Protein AF-A0A961DFM3-F1 (afdb_monomer_lite)

Foldseek 3Di:
DDQFDWDDDPRAIEGADALVRLLVVQLVLCVDPVRAAEAQDDPVVVVCCVPVNDPCCRVGHRHYYHADDVVQVVCVVVVVDGGYHHHPVSSVVSND

Secondary structure (DSSP, 8-state):
-PPPEEEEETTEEEEE--HHHHHHHHHHHHTSTT--EE--B-HHHHHHHHHT--TTHHHHEEE--B-SHHHHHHHHHTTS-------HHHHHHHH-

Structure (mmCIF, N/CA/C/O backbone):
data_AF-A0A961DFM3-F1
#
_entry.id   AF-A0A961DFM3-F1
#
loop_
_atom_site.group_PDB
_atom_site.id
_atom_site.type_symbol
_atom_site.label_atom_id
_atom_site.label_alt_id
_atom_site.label_comp_id
_atom_site.label_asym_id
_atom_site.label_entity_id
_atom_site.label_seq_id
_atom_site.pdbx_PDB_ins_code
_atom_site.Cartn_x
_atom_site.Cartn_y
_atom_site.Cartn_z
_atom_site.occupancy
_atom_site.B_iso_or_equiv
_atom_site.auth_seq_id
_atom_site.auth_comp_id
_atom_site.auth_asym_id
_atom_site.auth_atom_id
_atom_site.pdbx_PDB_model_num
ATOM 1 N N . MET A 1 1 ? -15.874 -6.613 1.835 1.00 61.28 1 MET A N 1
ATOM 2 C CA . MET A 1 1 ? -14.615 -5.854 1.704 1.00 61.28 1 MET A CA 1
ATOM 3 C C . MET A 1 1 ? -13.847 -6.461 0.549 1.00 61.28 1 MET A C 1
ATOM 5 O O . MET A 1 1 ? -13.653 -7.671 0.567 1.00 61.28 1 MET A O 1
ATOM 9 N N . GLN A 1 2 ? -13.505 -5.685 -0.479 1.00 69.94 2 GLN A N 1
ATOM 10 C CA . GLN A 1 2 ? -12.648 -6.201 -1.543 1.00 69.94 2 GLN A CA 1
ATOM 11 C C . GLN A 1 2 ? -11.212 -6.184 -1.025 1.00 69.94 2 GLN A C 1
ATOM 13 O O . GLN A 1 2 ? -10.724 -5.141 -0.600 1.00 69.94 2 GLN A O 1
ATOM 18 N N . ILE A 1 3 ? -10.575 -7.351 -0.992 1.00 74.31 3 ILE A N 1
ATOM 19 C CA . ILE A 1 3 ? -9.165 -7.459 -0.624 1.00 74.31 3 ILE A CA 1
ATOM 20 C C . ILE A 1 3 ? -8.362 -6.854 -1.786 1.00 74.31 3 ILE A C 1
ATOM 22 O O . ILE A 1 3 ? -8.590 -7.266 -2.929 1.00 74.31 3 ILE A O 1
ATOM 26 N N . PRO A 1 4 ? -7.476 -5.873 -1.533 1.00 82.00 4 PRO A N 1
ATOM 27 C CA . PRO A 1 4 ? -6.603 -5.325 -2.559 1.00 82.00 4 PRO A CA 1
ATOM 28 C C . PRO A 1 4 ? -5.802 -6.433 -3.246 1.00 82.00 4 PRO A C 1
ATOM 30 O O . PRO A 1 4 ? -5.345 -7.376 -2.599 1.00 82.00 4 PRO A O 1
ATOM 33 N N . GLU A 1 5 ? -5.616 -6.325 -4.560 1.00 93.38 5 GLU A N 1
ATOM 34 C CA . GLU A 1 5 ? -4.705 -7.220 -5.275 1.00 93.38 5 GLU A CA 1
ATOM 35 C C . GLU A 1 5 ? -3.285 -7.002 -4.742 1.00 93.38 5 GLU A C 1
ATOM 37 O O . GLU A 1 5 ? -2.760 -5.889 -4.815 1.00 93.38 5 GLU A O 1
ATOM 42 N N . ARG A 1 6 ? -2.665 -8.059 -4.216 1.00 95.69 6 ARG A N 1
ATOM 43 C CA . ARG A 1 6 ? -1.311 -8.013 -3.666 1.00 95.69 6 ARG A CA 1
ATOM 44 C C . ARG A 1 6 ? -0.302 -8.572 -4.658 1.00 95.69 6 ARG A C 1
ATOM 46 O O . ARG A 1 6 ? -0.488 -9.666 -5.186 1.00 95.69 6 ARG A O 1
ATOM 53 N N . VAL A 1 7 ? 0.797 -7.850 -4.845 1.00 96.06 7 VAL A N 1
ATOM 54 C CA . VAL A 1 7 ? 1.989 -8.325 -5.561 1.00 96.06 7 VAL A CA 1
ATOM 55 C C . VAL A 1 7 ? 3.204 -8.267 -4.649 1.00 96.06 7 VAL A C 1
ATOM 57 O O . VAL A 1 7 ? 3.217 -7.537 -3.660 1.00 96.06 7 VAL A O 1
ATOM 60 N N . GLU A 1 8 ? 4.249 -9.005 -5.002 1.00 94.75 8 GLU A N 1
ATOM 61 C CA . GLU A 1 8 ? 5.525 -8.958 -4.296 1.00 94.75 8 GLU A CA 1
ATOM 62 C C . GLU A 1 8 ? 6.628 -8.403 -5.196 1.00 94.75 8 GLU A C 1
ATOM 64 O O . GLU A 1 8 ? 6.744 -8.769 -6.365 1.00 94.75 8 GLU A O 1
ATOM 69 N N . LEU A 1 9 ? 7.478 -7.539 -4.639 1.00 92.19 9 LEU A N 1
ATOM 70 C CA . LEU A 1 9 ? 8.695 -7.074 -5.304 1.00 92.19 9 LEU A CA 1
ATOM 71 C C . LEU A 1 9 ? 9.856 -7.060 -4.309 1.00 92.19 9 LEU A C 1
ATOM 73 O O . LEU A 1 9 ? 9.869 -6.309 -3.336 1.00 92.19 9 LEU A O 1
ATOM 77 N N . GLY A 1 10 ? 10.866 -7.893 -4.570 1.00 88.94 10 GLY A N 1
ATOM 78 C CA . GLY A 1 10 ? 12.046 -7.995 -3.710 1.00 88.94 10 GLY A CA 1
ATOM 79 C C . GLY A 1 10 ? 11.733 -8.476 -2.290 1.00 88.94 10 GLY A C 1
ATOM 80 O O . GLY A 1 10 ? 12.365 -7.987 -1.356 1.00 88.94 10 GLY A O 1
ATOM 81 N N . GLY A 1 11 ? 10.761 -9.383 -2.136 1.00 90.12 11 GLY A N 1
ATOM 82 C CA . GLY A 1 11 ? 10.350 -9.963 -0.851 1.00 90.12 11 GLY A CA 1
ATOM 83 C C . GLY A 1 11 ? 9.460 -9.063 0.011 1.00 90.12 11 GLY A C 1
ATOM 84 O O . GLY A 1 11 ? 9.271 -9.351 1.188 1.00 90.12 11 GLY A O 1
ATOM 85 N N . LEU A 1 12 ? 8.948 -7.961 -0.546 1.00 92.00 12 LEU A N 1
ATOM 86 C CA . LEU A 1 12 ? 8.008 -7.070 0.129 1.00 92.00 12 LEU A CA 1
ATOM 87 C C . LEU A 1 12 ? 6.645 -7.105 -0.570 1.00 92.00 12 LEU A C 1
ATOM 89 O O . LEU A 1 12 ? 6.620 -7.071 -1.806 1.00 92.00 12 LEU A O 1
ATOM 93 N N . PRO A 1 13 ? 5.540 -7.141 0.191 1.00 94.38 13 PRO A N 1
ATOM 94 C CA . PRO A 1 13 ? 4.197 -7.063 -0.360 1.00 94.38 13 PRO A CA 1
ATOM 95 C C . PRO A 1 13 ? 3.826 -5.620 -0.723 1.00 94.38 13 PRO A C 1
ATOM 97 O O . PRO A 1 13 ? 4.218 -4.670 -0.046 1.00 94.38 13 PRO A O 1
ATOM 100 N N . PHE A 1 14 ? 3.032 -5.471 -1.779 1.00 95.56 14 PHE A N 1
ATOM 101 C CA . PHE A 1 14 ? 2.460 -4.207 -2.231 1.00 95.56 14 PHE A CA 1
ATOM 102 C C . PHE A 1 14 ? 1.017 -4.427 -2.659 1.00 95.56 14 PHE A C 1
ATOM 104 O O . PHE A 1 14 ? 0.731 -5.311 -3.467 1.00 95.56 14 PHE A O 1
ATOM 111 N N . ASP A 1 15 ? 0.120 -3.602 -2.138 1.00 96.56 15 ASP A N 1
ATOM 112 C CA . ASP A 1 15 ? -1.309 -3.705 -2.390 1.00 96.56 15 ASP A CA 1
ATOM 113 C C . ASP A 1 15 ? -1.753 -2.675 -3.430 1.00 96.56 15 ASP A C 1
ATOM 115 O O . ASP A 1 15 ? -1.457 -1.479 -3.329 1.00 96.56 15 ASP A O 1
ATOM 119 N N . ARG A 1 16 ? -2.478 -3.136 -4.452 1.00 95.50 16 ARG A N 1
ATOM 120 C CA . ARG A 1 16 ? -3.034 -2.275 -5.494 1.00 95.50 16 ARG A CA 1
ATOM 121 C C . ARG A 1 16 ? -4.243 -1.534 -4.936 1.00 95.50 16 ARG A C 1
ATOM 123 O O . ARG A 1 16 ? -5.307 -2.119 -4.755 1.00 95.50 16 ARG A O 1
ATOM 130 N N . ALA A 1 17 ? -4.076 -0.237 -4.719 1.00 96.25 17 ALA A N 1
ATOM 131 C CA . ALA A 1 17 ? -5.141 0.675 -4.332 1.00 96.25 17 ALA A CA 1
ATOM 132 C C . ALA A 1 17 ? -4.848 2.082 -4.865 1.00 96.25 17 ALA A C 1
ATOM 134 O O . ALA A 1 17 ? -3.688 2.487 -4.967 1.00 96.25 17 ALA A O 1
ATOM 135 N N . ASP A 1 18 ? -5.902 2.819 -5.201 1.00 96.25 18 ASP A N 1
ATOM 136 C CA . ASP A 1 18 ? -5.859 4.277 -5.323 1.00 96.25 18 ASP A CA 1
ATOM 137 C C . ASP A 1 18 ? -6.170 4.939 -3.970 1.00 96.25 18 ASP A C 1
ATOM 139 O O . ASP A 1 18 ? -6.424 4.253 -2.982 1.00 96.25 18 ASP A O 1
ATOM 143 N N . LEU A 1 19 ? -6.119 6.273 -3.900 1.00 97.19 19 LEU A N 1
ATOM 144 C CA . LEU A 1 19 ? -6.320 6.996 -2.638 1.00 97.19 19 LEU A CA 1
ATOM 145 C C . LEU A 1 19 ? -7.676 6.673 -1.995 1.00 97.19 19 LEU A C 1
ATOM 147 O O . LEU A 1 19 ? -7.738 6.385 -0.802 1.00 97.19 19 LEU A O 1
ATOM 151 N N . ARG A 1 20 ? -8.744 6.672 -2.797 1.00 96.06 20 ARG A N 1
ATOM 152 C CA . ARG A 1 20 ? -10.104 6.427 -2.319 1.00 96.06 20 ARG A CA 1
ATOM 153 C C . ARG A 1 20 ? -10.254 5.009 -1.771 1.00 96.06 20 ARG A C 1
ATOM 155 O O . ARG A 1 20 ? -10.683 4.835 -0.637 1.00 96.06 20 ARG A O 1
ATOM 162 N N . SER A 1 21 ? -9.877 4.000 -2.555 1.00 96.12 21 SER A N 1
ATOM 163 C CA . SER A 1 21 ? -9.966 2.595 -2.134 1.00 96.12 21 SER A CA 1
ATOM 164 C C . SER A 1 21 ? -9.041 2.282 -0.956 1.00 96.12 21 SER A C 1
ATOM 166 O O . SER A 1 21 ? -9.407 1.493 -0.085 1.00 96.12 21 SER A O 1
ATOM 168 N N . ALA A 1 22 ? -7.876 2.933 -0.874 1.00 96.69 22 ALA A N 1
ATOM 169 C CA . ALA A 1 22 ? -6.997 2.844 0.285 1.00 96.69 22 ALA A CA 1
ATOM 170 C C . ALA A 1 22 ? -7.672 3.405 1.546 1.00 96.69 22 ALA A C 1
ATOM 172 O O . ALA A 1 22 ? -7.669 2.732 2.574 1.00 96.69 22 ALA A O 1
ATOM 173 N N . ALA A 1 23 ? -8.284 4.589 1.475 1.00 96.75 23 ALA A N 1
ATOM 174 C CA . ALA A 1 23 ? -8.990 5.185 2.607 1.00 96.75 23 ALA A CA 1
ATOM 175 C C . ALA A 1 23 ? -10.193 4.337 3.046 1.00 96.75 23 ALA A C 1
ATOM 177 O O . ALA A 1 23 ? -10.323 4.020 4.228 1.00 96.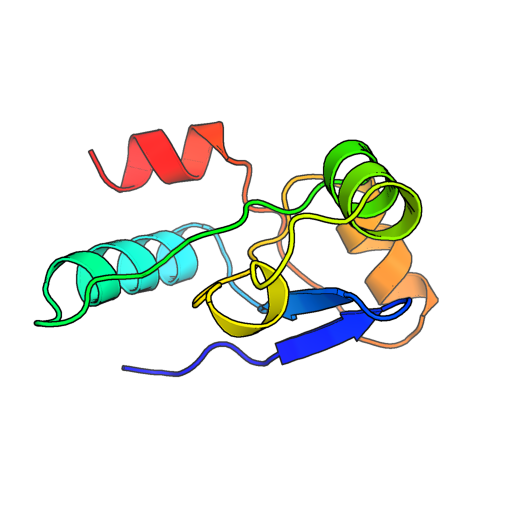75 23 ALA A O 1
ATOM 178 N N . GLU A 1 24 ? -11.013 3.878 2.094 1.00 95.62 24 GLU A N 1
ATOM 179 C CA . GLU A 1 24 ? -12.133 2.964 2.356 1.00 95.62 24 GLU A CA 1
ATOM 180 C C . GLU A 1 24 ? -11.656 1.682 3.067 1.00 95.62 24 GLU A C 1
ATOM 182 O O . GLU A 1 24 ? -12.279 1.237 4.035 1.00 95.6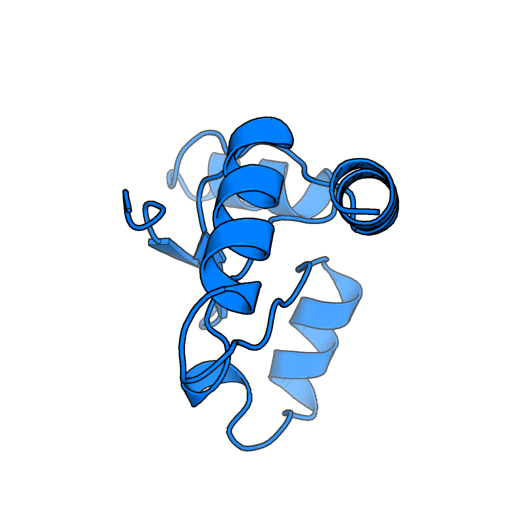2 24 GLU A O 1
ATOM 187 N N . TYR A 1 25 ? -10.520 1.110 2.646 1.00 95.38 25 TYR A N 1
ATOM 188 C CA . TYR A 1 25 ? -9.929 -0.069 3.286 1.00 95.38 25 TYR A CA 1
ATOM 189 C C . TYR A 1 25 ? -9.429 0.222 4.708 1.00 95.38 25 TYR A C 1
ATOM 191 O O . TYR A 1 25 ? -9.674 -0.569 5.618 1.00 95.38 25 TYR A O 1
ATOM 199 N N . VAL A 1 26 ? -8.765 1.361 4.929 1.00 95.31 26 VAL A N 1
ATOM 200 C CA . VAL A 1 26 ? -8.274 1.773 6.256 1.00 95.31 26 VAL A CA 1
ATOM 201 C C . VAL A 1 26 ? -9.427 2.002 7.236 1.00 95.31 26 VAL A C 1
ATOM 203 O O . VAL A 1 26 ? -9.378 1.503 8.361 1.00 95.31 26 VAL A O 1
ATOM 206 N N . VAL A 1 27 ? -10.492 2.686 6.812 1.00 95.06 27 VAL A N 1
ATOM 207 C CA . VAL A 1 27 ? -11.700 2.888 7.632 1.00 95.06 27 VAL A CA 1
ATOM 208 C C . VAL A 1 27 ? -12.345 1.545 7.979 1.00 95.06 27 VAL A C 1
ATOM 210 O O . VAL A 1 27 ? -12.721 1.304 9.128 1.00 95.06 27 VAL A O 1
ATOM 213 N N . ALA A 1 28 ? -12.427 0.629 7.012 1.00 93.25 28 ALA A N 1
ATOM 214 C CA . ALA A 1 28 ? -12.995 -0.691 7.245 1.00 93.25 28 ALA A CA 1
ATOM 215 C C . ALA A 1 28 ? -12.133 -1.556 8.188 1.00 93.25 28 ALA A C 1
ATOM 217 O O . ALA A 1 28 ? -12.683 -2.276 9.023 1.00 93.25 28 ALA A O 1
ATOM 218 N N . LEU A 1 29 ? -10.799 -1.462 8.102 1.00 93.62 29 LEU A N 1
ATOM 219 C CA . LEU A 1 29 ? -9.877 -2.087 9.057 1.00 93.62 29 LEU A CA 1
ATOM 220 C C . LEU A 1 29 ? -10.103 -1.560 10.477 1.00 93.62 29 LEU A C 1
ATOM 222 O O . LEU A 1 29 ? -10.167 -2.358 11.412 1.00 93.62 29 LEU A O 1
ATOM 226 N N . ALA A 1 30 ? -10.253 -0.242 10.636 1.00 91.69 30 ALA A N 1
ATOM 227 C CA . ALA A 1 30 ? -10.487 0.394 11.931 1.00 91.69 30 ALA A CA 1
ATOM 228 C C . ALA A 1 30 ? -11.823 -0.027 12.567 1.00 91.69 30 ALA A C 1
ATOM 230 O O . ALA A 1 30 ? -11.901 -0.186 13.782 1.00 91.69 30 ALA A O 1
ATOM 231 N N . GLY A 1 31 ? -12.859 -0.256 11.753 1.00 89.81 31 GLY A N 1
ATOM 232 C CA . GLY A 1 31 ? -14.151 -0.780 12.209 1.00 89.81 31 GLY A CA 1
ATOM 233 C C . GLY A 1 31 ? -14.169 -2.286 12.505 1.00 89.81 31 GLY A C 1
ATOM 234 O O . GLY A 1 31 ? -15.165 -2.796 13.020 1.00 89.81 31 GLY A O 1
ATOM 235 N N . SER A 1 32 ? -13.101 -3.020 12.179 1.00 89.44 32 SER A N 1
ATOM 236 C CA . SER A 1 32 ? -13.005 -4.455 12.454 1.00 89.44 32 SER A CA 1
ATOM 237 C C . SER A 1 32 ? -12.592 -4.721 13.907 1.00 89.44 32 SER A C 1
ATOM 239 O O . SER A 1 32 ? -11.820 -3.974 14.501 1.00 89.44 32 SER A O 1
ATOM 241 N N . SER A 1 33 ? -13.036 -5.843 14.480 1.00 83.38 33 SER A N 1
ATOM 242 C CA . SER A 1 33 ? -12.695 -6.245 15.856 1.00 83.38 33 SER A CA 1
ATOM 243 C C . SER A 1 33 ? -11.199 -6.478 16.109 1.00 83.38 33 SER A C 1
ATOM 245 O O . SER A 1 33 ? -10.798 -6.618 17.260 1.00 83.38 33 SER A O 1
ATOM 247 N N . GLN A 1 34 ? -10.384 -6.589 15.056 1.00 82.88 34 GLN A N 1
ATOM 248 C CA . GLN A 1 34 ? -8.946 -6.862 15.157 1.00 82.88 34 GLN A CA 1
ATOM 249 C C . GLN A 1 34 ? -8.072 -5.645 14.824 1.00 82.88 34 GLN A C 1
ATOM 251 O O . GLN A 1 34 ? -6.876 -5.667 15.118 1.00 82.88 34 GLN A O 1
ATOM 256 N N . GLY A 1 35 ? -8.642 -4.584 14.241 1.00 88.56 35 GLY A N 1
ATOM 257 C CA . GLY A 1 35 ? -7.860 -3.486 13.681 1.00 88.56 35 GLY A CA 1
ATOM 258 C C . GLY A 1 35 ? -6.923 -3.956 12.562 1.00 88.56 35 GLY A C 1
ATOM 259 O O . GLY A 1 35 ? -7.160 -4.966 11.900 1.00 88.56 35 GLY A O 1
ATOM 260 N N . GLY A 1 36 ? -5.831 -3.224 12.348 1.00 91.69 36 GLY A N 1
ATOM 261 C CA . GLY A 1 36 ? -4.800 -3.618 11.392 1.00 91.69 36 GLY A CA 1
ATOM 262 C C . GLY A 1 36 ? -3.610 -2.670 11.384 1.00 91.69 36 GLY A C 1
ATOM 263 O O . GLY A 1 36 ? -3.705 -1.528 11.833 1.00 91.69 36 GLY A O 1
ATOM 264 N N . ILE A 1 37 ? -2.478 -3.149 10.869 1.00 93.31 37 ILE A N 1
ATOM 265 C CA . ILE A 1 37 ? -1.293 -2.315 10.636 1.00 93.31 37 ILE A CA 1
ATOM 266 C C . ILE A 1 37 ? -1.243 -1.955 9.152 1.00 93.31 37 ILE A C 1
ATOM 268 O O . ILE A 1 37 ? -1.247 -2.837 8.291 1.00 93.31 37 ILE A O 1
ATOM 272 N N . VAL A 1 38 ? -1.173 -0.657 8.867 1.00 94.75 38 VAL A N 1
ATOM 273 C CA . VAL A 1 38 ? -1.037 -0.103 7.517 1.00 94.75 38 VAL A CA 1
ATOM 274 C C . VAL A 1 38 ? 0.394 0.388 7.341 1.00 94.75 38 VAL A C 1
ATOM 276 O O . VAL A 1 38 ? 0.901 1.129 8.182 1.00 94.75 38 VAL A O 1
ATOM 279 N N . VAL A 1 39 ? 1.045 -0.016 6.252 1.00 94.88 39 VAL A N 1
ATOM 280 C CA . VAL A 1 39 ? 2.442 0.315 5.955 1.00 94.88 39 VAL A CA 1
ATOM 281 C C . VAL A 1 39 ? 2.521 1.062 4.621 1.00 94.88 39 VAL A C 1
ATOM 283 O O . VAL A 1 39 ? 2.694 0.432 3.574 1.00 94.88 39 VAL A O 1
AT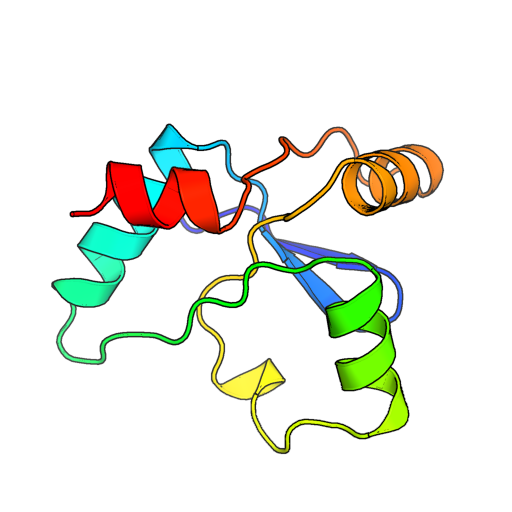OM 286 N N . PRO A 1 40 ? 2.415 2.407 4.625 1.00 94.88 40 PRO A N 1
ATOM 287 C CA . PRO A 1 40 ? 2.689 3.220 3.445 1.00 94.88 40 PRO A CA 1
ATOM 288 C C . PRO A 1 40 ? 4.136 3.005 2.998 1.00 94.88 40 PRO A C 1
ATOM 290 O O . PRO A 1 40 ? 5.102 3.431 3.638 1.00 94.88 40 PRO A O 1
ATOM 293 N N . SER A 1 41 ? 4.290 2.244 1.924 1.00 94.94 41 SER A N 1
ATOM 294 C CA . SER A 1 41 ? 5.575 1.701 1.515 1.00 94.94 41 SER A CA 1
ATOM 295 C C . SER A 1 41 ? 6.240 2.635 0.528 1.00 94.94 41 SER A C 1
ATOM 297 O O . SER A 1 41 ? 5.713 2.869 -0.553 1.00 94.94 41 SER A O 1
ATOM 299 N N . ASN A 1 42 ? 7.420 3.136 0.886 1.00 95.25 42 ASN A N 1
ATOM 300 C CA . ASN A 1 42 ? 8.280 3.952 0.037 1.00 95.25 42 ASN A CA 1
ATOM 301 C C . ASN A 1 42 ? 9.661 3.289 -0.094 1.00 95.25 42 ASN A C 1
ATOM 303 O O . ASN A 1 42 ? 9.946 2.285 0.561 1.00 95.25 42 ASN A O 1
ATOM 307 N N . VAL A 1 43 ? 10.543 3.808 -0.954 1.00 93.69 43 VAL A N 1
ATOM 308 C CA . VAL A 1 43 ? 11.867 3.188 -1.188 1.00 93.69 43 VAL A CA 1
ATOM 309 C C . VAL A 1 43 ? 12.704 3.121 0.091 1.00 93.69 43 VAL A C 1
ATOM 311 O O . VAL A 1 43 ? 13.378 2.116 0.329 1.00 93.69 43 VAL A O 1
ATOM 314 N N . ALA A 1 44 ? 12.663 4.167 0.920 1.00 91.44 44 ALA A N 1
ATOM 315 C CA . ALA A 1 44 ? 13.449 4.233 2.145 1.00 91.44 44 ALA A CA 1
ATOM 316 C C . ALA A 1 44 ? 12.942 3.230 3.190 1.00 91.44 44 ALA A C 1
ATOM 318 O O . ALA A 1 44 ? 13.743 2.452 3.712 1.00 91.44 44 ALA A O 1
ATOM 319 N N . THR A 1 45 ? 11.627 3.174 3.433 1.00 89.19 45 THR A N 1
ATOM 320 C CA . THR A 1 45 ? 11.022 2.201 4.356 1.00 89.19 45 THR A CA 1
ATOM 321 C C . THR A 1 45 ? 11.200 0.775 3.841 1.00 89.19 45 THR A C 1
ATOM 323 O O . THR A 1 45 ? 11.608 -0.098 4.600 1.00 89.19 45 THR A O 1
ATOM 326 N N . SER A 1 46 ? 11.048 0.545 2.535 1.00 90.69 46 SER A N 1
ATOM 327 C CA . SER A 1 46 ? 11.297 -0.757 1.896 1.00 90.69 46 SER A CA 1
ATOM 328 C C . SER A 1 46 ? 12.748 -1.225 2.045 1.00 90.69 46 SER A C 1
ATOM 330 O O . SER A 1 46 ? 13.023 -2.402 2.274 1.00 90.69 46 SER A O 1
ATOM 332 N N . ARG A 1 47 ? 13.721 -0.318 1.909 1.00 89.38 47 ARG A N 1
ATOM 333 C CA . ARG A 1 47 ? 15.137 -0.636 2.142 1.00 89.38 47 ARG A CA 1
ATOM 334 C C . ARG A 1 47 ? 15.399 -0.930 3.618 1.00 89.38 47 ARG A C 1
ATOM 336 O O . ARG A 1 47 ? 16.108 -1.883 3.926 1.00 89.38 47 ARG A O 1
ATOM 343 N N . HIS A 1 48 ? 14.832 -0.125 4.514 1.00 87.94 48 HIS A N 1
ATOM 344 C CA . HIS A 1 48 ? 14.974 -0.311 5.955 1.00 87.94 48 HIS A CA 1
ATOM 345 C C . HIS A 1 48 ? 14.424 -1.675 6.398 1.00 87.94 48 HIS A C 1
ATOM 347 O O . HIS A 1 48 ? 15.134 -2.434 7.053 1.00 87.94 48 HIS A O 1
ATOM 353 N N . MET A 1 49 ? 13.213 -2.026 5.953 1.00 86.00 49 MET A N 1
ATOM 354 C CA . MET A 1 49 ? 12.560 -3.299 6.272 1.00 86.00 49 MET A CA 1
ATOM 355 C C . MET A 1 49 ? 13.354 -4.513 5.785 1.00 86.00 49 MET A C 1
ATOM 357 O O . MET A 1 49 ? 13.429 -5.503 6.502 1.00 86.00 49 MET A O 1
ATOM 361 N N . ARG A 1 50 ? 14.002 -4.430 4.617 1.00 82.00 50 ARG A N 1
ATOM 362 C CA . ARG A 1 50 ? 14.845 -5.524 4.106 1.00 82.00 50 ARG A CA 1
ATOM 363 C C . ARG A 1 50 ? 16.157 -5.706 4.864 1.00 82.00 50 ARG A C 1
ATOM 365 O O . ARG A 1 50 ? 16.628 -6.829 4.981 1.00 82.00 50 ARG A O 1
ATOM 372 N N . ASN A 1 51 ? 16.755 -4.618 5.345 1.00 80.56 51 ASN A N 1
ATOM 373 C CA . ASN A 1 51 ? 18.107 -4.656 5.907 1.00 80.56 51 ASN A CA 1
ATOM 374 C C . ASN A 1 51 ? 18.131 -4.856 7.421 1.00 80.56 51 ASN A C 1
ATOM 376 O O . ASN A 1 51 ? 19.013 -5.534 7.933 1.00 80.56 51 ASN A O 1
ATOM 380 N N . LEU A 1 52 ? 17.216 -4.200 8.131 1.00 75.31 52 LEU A N 1
ATOM 381 C CA . LEU A 1 52 ? 17.185 -4.205 9.593 1.00 75.31 52 LEU A CA 1
ATOM 382 C C . LEU A 1 52 ? 16.061 -5.086 10.130 1.00 75.31 52 LEU A C 1
ATOM 384 O O . LEU A 1 52 ? 16.177 -5.610 11.233 1.00 75.31 52 LEU A O 1
ATOM 388 N N . GLY A 1 53 ? 15.016 -5.293 9.323 1.00 70.88 53 GLY A N 1
ATOM 389 C CA . GLY A 1 53 ? 13.822 -6.011 9.734 1.00 70.88 53 GLY A CA 1
ATOM 390 C C . GLY A 1 53 ? 13.027 -5.231 10.778 1.00 70.88 53 GLY A C 1
ATOM 391 O O . GLY A 1 53 ? 13.561 -4.584 11.673 1.00 70.88 53 GLY A O 1
ATOM 392 N N . VAL A 1 54 ? 11.708 -5.321 10.691 1.00 78.19 54 VAL A N 1
ATOM 393 C CA . VAL A 1 54 ? 10.848 -5.078 11.850 1.00 78.19 54 VAL A CA 1
ATOM 394 C C . VAL A 1 54 ? 10.226 -6.438 12.148 1.00 78.19 54 VAL A C 1
ATOM 396 O O . VAL A 1 54 ? 9.360 -6.864 11.378 1.00 78.19 54 VAL A O 1
ATOM 399 N N . PRO A 1 55 ? 10.718 -7.180 13.161 1.00 79.69 55 PRO A N 1
ATOM 400 C CA . PRO A 1 55 ? 10.289 -8.554 13.405 1.00 79.69 55 PRO A CA 1
ATOM 401 C C . PRO A 1 55 ? 8.763 -8.676 13.464 1.00 79.69 55 PRO A C 1
ATOM 403 O O . PRO A 1 55 ? 8.093 -7.935 14.184 1.00 79.69 55 PRO A O 1
ATOM 406 N N . GLY A 1 56 ? 8.215 -9.585 12.656 1.00 83.62 56 GLY A N 1
ATOM 407 C CA . GLY A 1 56 ? 6.776 -9.832 12.561 1.00 83.62 56 GLY A CA 1
ATOM 408 C C . GLY A 1 56 ? 5.959 -8.749 11.846 1.00 83.62 56 GLY A C 1
ATOM 409 O O . GLY A 1 56 ? 4.751 -8.915 11.723 1.00 83.62 56 GLY A O 1
ATOM 410 N N . LEU A 1 57 ? 6.548 -7.650 11.349 1.00 87.94 57 LEU A N 1
ATOM 411 C CA . LEU A 1 57 ? 5.774 -6.622 10.635 1.00 87.94 57 LEU A CA 1
ATOM 412 C C . LEU A 1 57 ? 5.159 -7.171 9.346 1.00 87.94 57 LEU A C 1
ATOM 414 O O . LEU A 1 57 ? 3.993 -6.906 9.085 1.00 87.94 57 LEU A O 1
ATOM 418 N N . LEU A 1 58 ? 5.912 -7.961 8.575 1.00 87.38 58 LEU A N 1
ATOM 419 C CA . LEU A 1 58 ? 5.408 -8.580 7.343 1.00 87.38 58 LEU A CA 1
ATOM 420 C C . LEU A 1 58 ? 4.190 -9.477 7.603 1.00 87.38 58 LEU A C 1
ATOM 422 O O . LEU A 1 58 ? 3.233 -9.438 6.839 1.00 87.38 58 LEU A O 1
ATOM 426 N N . GLU A 1 59 ? 4.203 -10.230 8.704 1.00 88.25 59 GLU A N 1
ATOM 427 C CA . GLU A 1 59 ? 3.113 -11.136 9.092 1.00 88.25 59 GLU A CA 1
ATOM 428 C C . GLU A 1 59 ? 1.900 -10.389 9.660 1.00 88.25 59 GLU A C 1
ATOM 430 O O . GLU A 1 59 ? 0.763 -10.828 9.504 1.00 88.25 59 GLU A O 1
ATOM 435 N N . ARG A 1 60 ? 2.131 -9.259 10.335 1.00 90.00 60 ARG A N 1
ATOM 436 C CA . ARG A 1 60 ? 1.090 -8.505 11.049 1.00 90.00 60 ARG A CA 1
ATOM 437 C C . ARG A 1 60 ? 0.470 -7.381 10.225 1.00 90.00 60 ARG A C 1
ATOM 439 O O . ARG A 1 60 ? -0.591 -6.880 10.591 1.00 90.00 60 ARG A O 1
ATOM 446 N N . ALA A 1 61 ? 1.140 -6.934 9.167 1.00 93.25 61 ALA A N 1
ATOM 447 C CA . ALA A 1 61 ? 0.683 -5.821 8.355 1.00 93.25 61 ALA A CA 1
ATOM 448 C C . ALA A 1 61 ? -0.453 -6.233 7.418 1.00 93.25 61 ALA A C 1
ATOM 450 O O . ALA A 1 61 ? -0.322 -7.100 6.553 1.00 93.25 61 ALA A O 1
ATOM 451 N N . SER A 1 62 ? -1.580 -5.554 7.592 1.00 94.94 62 SER A N 1
ATOM 452 C CA . SER A 1 62 ? -2.837 -5.822 6.904 1.00 94.94 62 SER A CA 1
ATOM 453 C C . SER A 1 62 ? -2.906 -5.140 5.539 1.00 94.94 62 SER A C 1
ATOM 455 O O . SER A 1 62 ? -3.682 -5.578 4.692 1.00 94.94 62 SER A O 1
ATOM 457 N N . PHE A 1 63 ? -2.118 -4.079 5.322 1.00 95.88 63 PHE A N 1
ATOM 458 C CA . PHE A 1 63 ? -2.167 -3.271 4.104 1.00 95.88 63 PHE A CA 1
ATOM 459 C C . PHE A 1 63 ? -0.842 -2.568 3.793 1.00 95.88 63 PHE A C 1
ATOM 461 O O . PHE A 1 63 ? -0.228 -1.987 4.688 1.00 95.88 63 PHE A O 1
ATOM 468 N N . TRP A 1 64 ? -0.441 -2.575 2.524 1.00 96.06 64 TRP A N 1
ATOM 469 C CA . TRP A 1 64 ? 0.824 -2.048 2.009 1.00 96.06 64 TRP A CA 1
ATOM 470 C C . TRP A 1 64 ? 0.600 -1.131 0.794 1.00 96.06 64 TRP A C 1
ATOM 472 O O . TRP A 1 64 ? 0.965 -1.493 -0.330 1.00 96.06 64 TRP A O 1
ATOM 482 N N . PRO A 1 65 ? -0.017 0.054 0.974 1.00 96.88 65 PRO A N 1
ATOM 483 C CA . PRO A 1 65 ? -0.201 1.002 -0.118 1.00 96.88 65 PRO A CA 1
ATOM 484 C C . PRO A 1 65 ? 1.141 1.592 -0.571 1.00 96.88 65 PRO A C 1
ATOM 486 O O . PRO A 1 65 ? 2.102 1.667 0.200 1.00 96.88 65 PRO A O 1
ATOM 489 N N . ILE A 1 66 ? 1.208 2.044 -1.826 1.00 97.00 66 ILE A N 1
ATOM 490 C CA . ILE A 1 66 ? 2.454 2.552 -2.413 1.00 97.00 66 ILE A CA 1
ATOM 491 C C . ILE A 1 66 ? 2.617 4.049 -2.185 1.00 97.00 66 ILE A C 1
ATOM 493 O O . ILE A 1 66 ? 2.016 4.870 -2.876 1.00 97.00 66 ILE A O 1
ATOM 497 N N . ASP A 1 67 ? 3.543 4.404 -1.307 1.00 96.75 67 ASP A N 1
ATOM 498 C CA . ASP A 1 67 ? 3.947 5.774 -1.031 1.00 96.75 67 ASP A CA 1
ATOM 499 C C . ASP A 1 67 ? 5.169 6.171 -1.874 1.00 96.75 67 ASP A C 1
ATOM 501 O O . ASP A 1 67 ? 6.331 6.061 -1.485 1.00 96.75 67 ASP A O 1
ATOM 505 N N . GLY A 1 68 ? 4.908 6.639 -3.091 1.00 95.69 68 GLY A N 1
ATOM 506 C CA . GLY A 1 68 ? 5.902 7.348 -3.893 1.00 95.69 68 GLY A CA 1
ATOM 507 C C . GLY A 1 68 ? 6.095 6.815 -5.307 1.00 95.69 68 GLY A C 1
ATOM 508 O O . GLY A 1 68 ? 5.987 5.625 -5.600 1.00 95.69 68 GLY A O 1
ATOM 509 N N . VAL A 1 69 ? 6.446 7.740 -6.200 1.00 96.50 69 VAL A N 1
ATOM 510 C CA . VAL A 1 69 ? 6.630 7.476 -7.634 1.00 96.50 69 VAL A CA 1
ATOM 511 C C . VAL A 1 69 ? 7.680 6.391 -7.922 1.00 96.50 69 VAL A C 1
ATOM 513 O O . VAL A 1 69 ? 7.396 5.531 -8.757 1.00 96.50 69 VAL A O 1
ATOM 516 N N . PRO A 1 70 ? 8.850 6.339 -7.251 1.00 96.25 70 PRO A N 1
ATOM 517 C CA . PRO A 1 70 ? 9.869 5.346 -7.591 1.00 96.25 70 PRO A CA 1
ATOM 518 C C . PRO A 1 70 ? 9.388 3.893 -7.486 1.00 96.25 70 PRO A C 1
ATOM 520 O O . PRO A 1 70 ? 9.705 3.091 -8.358 1.00 96.25 70 PRO A O 1
ATOM 523 N N . LEU A 1 71 ? 8.581 3.549 -6.475 1.00 94.88 71 LEU A N 1
ATOM 524 C CA . LEU A 1 71 ? 8.033 2.194 -6.352 1.00 94.88 71 LEU A CA 1
ATOM 525 C C . LEU A 1 71 ? 6.979 1.898 -7.421 1.00 94.88 71 LEU A C 1
ATOM 527 O O . LEU A 1 71 ? 7.008 0.820 -8.010 1.00 94.88 71 LEU A O 1
ATOM 531 N N . THR A 1 72 ? 6.111 2.864 -7.744 1.00 95.44 72 THR A N 1
ATOM 532 C CA . THR A 1 72 ? 5.147 2.696 -8.849 1.00 95.44 72 THR A CA 1
ATOM 533 C C . THR A 1 72 ? 5.850 2.442 -10.186 1.00 95.44 72 THR A C 1
ATOM 535 O O . THR A 1 72 ? 5.392 1.629 -10.990 1.00 95.44 72 THR A O 1
ATOM 538 N N . TRP A 1 73 ? 6.994 3.097 -10.417 1.00 96.12 73 TRP A N 1
ATOM 539 C CA . TRP A 1 73 ? 7.803 2.900 -11.616 1.00 96.12 73 TRP A CA 1
ATOM 540 C C . TRP A 1 73 ? 8.502 1.538 -11.610 1.00 96.12 73 TRP A C 1
ATOM 542 O O . TRP A 1 73 ? 8.455 0.831 -12.614 1.00 96.12 73 TRP A O 1
ATOM 552 N N . LEU A 1 74 ? 9.085 1.135 -10.476 1.00 95.06 74 LEU A N 1
ATOM 553 C CA . LEU A 1 74 ? 9.747 -0.164 -10.337 1.00 95.06 74 LEU A CA 1
ATOM 554 C C . LEU A 1 74 ? 8.793 -1.336 -10.597 1.00 95.06 74 LEU A C 1
ATOM 556 O O . LEU A 1 74 ? 9.156 -2.250 -11.330 1.00 95.06 74 LEU A O 1
ATOM 560 N N . LEU A 1 75 ? 7.567 -1.293 -10.068 1.00 94.94 75 LEU A N 1
ATOM 561 C CA . LEU A 1 75 ? 6.558 -2.328 -10.327 1.00 94.94 75 LEU A CA 1
ATOM 562 C C . LEU A 1 75 ? 6.180 -2.415 -11.808 1.00 94.94 75 LEU A C 1
ATOM 564 O O . LEU A 1 75 ? 6.029 -3.512 -12.347 1.00 94.94 75 LEU A O 1
ATOM 568 N N . ARG A 1 76 ? 6.089 -1.267 -12.491 1.00 95.88 76 ARG A N 1
ATOM 569 C CA . ARG A 1 76 ? 5.836 -1.227 -13.935 1.00 95.88 76 ARG A CA 1
ATOM 570 C C . ARG A 1 76 ? 6.981 -1.862 -14.721 1.00 95.88 76 ARG A C 1
ATOM 572 O O . ARG A 1 76 ? 6.722 -2.679 -15.598 1.00 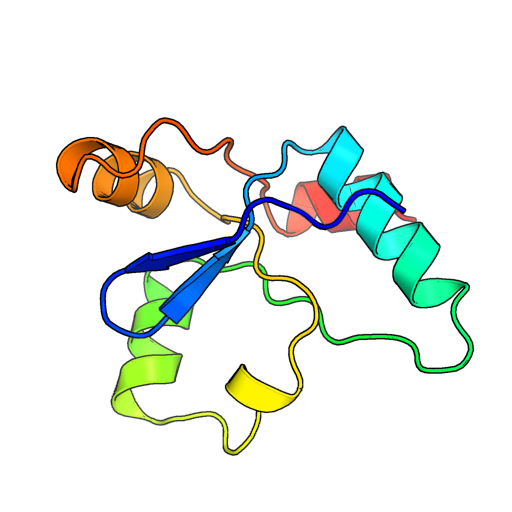95.88 76 ARG A O 1
ATOM 579 N N . VAL A 1 77 ? 8.227 -1.507 -14.406 1.00 96.81 77 VAL A N 1
ATOM 580 C CA . VAL A 1 77 ? 9.422 -2.071 -15.060 1.00 96.81 77 VAL A CA 1
ATOM 581 C C . VAL A 1 77 ? 9.553 -3.573 -14.791 1.00 96.81 77 VAL A C 1
ATOM 583 O O . VAL A 1 77 ? 9.977 -4.312 -15.671 1.00 96.81 77 VAL A O 1
ATOM 586 N N . ALA A 1 78 ? 9.126 -4.037 -13.616 1.00 95.62 78 ALA A N 1
ATOM 587 C CA . ALA A 1 78 ? 9.088 -5.453 -13.259 1.00 95.62 78 ALA A CA 1
ATOM 588 C C . ALA A 1 78 ? 7.943 -6.243 -13.929 1.00 95.62 78 ALA A C 1
ATOM 590 O O . ALA A 1 78 ? 7.816 -7.439 -13.688 1.00 95.62 78 ALA A O 1
ATOM 591 N N . GLY A 1 79 ? 7.092 -5.604 -14.743 1.00 96.69 79 GLY A N 1
ATOM 592 C CA . GLY A 1 79 ? 5.969 -6.268 -15.411 1.00 96.69 79 GLY A CA 1
ATOM 593 C C . GLY A 1 79 ? 4.775 -6.579 -14.500 1.00 96.69 79 GLY A C 1
ATOM 594 O O . GLY A 1 79 ? 3.872 -7.296 -14.915 1.00 96.69 79 GLY A O 1
ATOM 595 N N . LEU A 1 80 ? 4.731 -6.019 -13.285 1.00 95.31 80 LEU A N 1
ATOM 596 C CA . LEU A 1 80 ? 3.658 -6.246 -12.301 1.00 95.31 80 LEU A CA 1
ATOM 597 C C . LEU A 1 80 ? 2.454 -5.300 -12.502 1.00 95.31 80 LEU A C 1
ATOM 599 O O . LEU A 1 80 ? 1.411 -5.429 -11.859 1.00 95.31 80 LEU A O 1
ATOM 603 N N . GLY A 1 81 ? 2.572 -4.353 -13.435 1.00 92.12 81 GLY A N 1
ATOM 604 C CA . GLY A 1 81 ? 1.498 -3.455 -13.855 1.00 92.12 81 GLY A CA 1
ATOM 605 C C . GLY A 1 81 ? 1.537 -2.073 -13.198 1.00 92.12 81 GLY A C 1
ATOM 606 O O . GLY A 1 81 ? 2.512 -1.675 -12.563 1.00 92.12 81 GLY A O 1
ATOM 607 N N . GLY A 1 82 ? 0.474 -1.294 -13.417 1.00 90.81 82 GLY A N 1
ATOM 608 C CA . GLY A 1 82 ? 0.360 0.081 -12.925 1.00 90.81 82 GLY A CA 1
ATOM 609 C C . GLY A 1 82 ? -0.271 0.159 -11.539 1.00 90.81 82 GLY A C 1
ATOM 610 O O . GLY A 1 82 ? -1.451 -0.141 -11.386 1.00 90.81 82 GLY A O 1
ATOM 611 N N . PHE A 1 83 ? 0.497 0.602 -10.549 1.00 94.94 83 PHE A N 1
ATOM 612 C CA . PHE A 1 83 ? -0.004 0.873 -9.204 1.00 94.94 83 PHE A CA 1
ATOM 613 C C . PHE A 1 83 ? -0.134 2.378 -9.010 1.00 94.94 83 PHE A C 1
ATOM 615 O O . PHE A 1 83 ? 0.767 3.133 -9.391 1.00 94.94 83 PHE A O 1
ATOM 622 N N . ALA A 1 84 ? -1.257 2.814 -8.442 1.00 96.19 84 ALA A N 1
ATOM 623 C CA . ALA A 1 84 ? -1.435 4.209 -8.080 1.00 96.19 84 ALA A CA 1
ATOM 624 C C . ALA A 1 84 ? -0.525 4.560 -6.897 1.00 96.19 84 ALA A C 1
ATOM 626 O O . ALA A 1 84 ? -0.248 3.736 -6.025 1.00 96.19 84 ALA A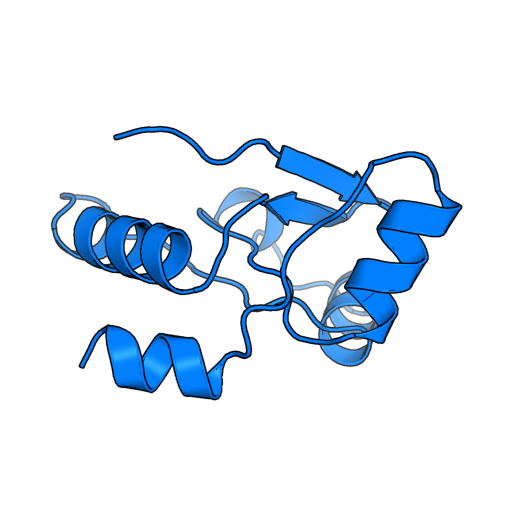 O 1
ATOM 627 N N . ARG A 1 85 ? -0.041 5.802 -6.887 1.00 96.94 85 ARG A N 1
ATOM 628 C CA . ARG A 1 85 ? 0.645 6.365 -5.727 1.00 96.94 85 ARG A CA 1
ATOM 629 C C . ARG A 1 85 ? -0.411 6.796 -4.711 1.00 96.94 85 ARG A C 1
ATOM 631 O O . ARG A 1 85 ? -1.293 7.575 -5.055 1.00 96.94 85 ARG A O 1
ATOM 638 N N . VAL A 1 86 ? -0.237 6.374 -3.466 1.00 97.69 86 VAL A N 1
ATOM 639 C CA . VAL A 1 86 ? -0.995 6.812 -2.294 1.00 97.69 86 VAL A CA 1
ATOM 640 C C . VAL A 1 86 ? 0.009 7.392 -1.304 1.00 97.69 86 VAL A C 1
ATOM 642 O O . VAL A 1 86 ? 0.714 6.654 -0.619 1.00 97.69 86 VAL A O 1
ATOM 645 N N . ALA A 1 87 ? 0.138 8.720 -1.274 1.00 96.62 87 ALA A N 1
ATOM 646 C CA . ALA A 1 87 ? 1.035 9.352 -0.314 1.00 96.62 87 ALA A CA 1
ATOM 647 C C . ALA A 1 87 ? 0.501 9.140 1.106 1.00 96.62 87 ALA A C 1
ATOM 649 O O . ALA A 1 87 ? -0.697 9.304 1.341 1.00 96.62 87 ALA A O 1
ATOM 650 N N . GLY A 1 88 ? 1.381 8.821 2.060 1.00 94.62 88 GLY A N 1
ATOM 651 C CA . GLY A 1 88 ? 0.958 8.590 3.444 1.00 94.62 88 GLY A CA 1
ATOM 652 C C . GLY A 1 88 ? 0.214 9.788 4.048 1.00 94.62 88 GLY A C 1
ATOM 653 O O . GLY A 1 88 ? -0.763 9.606 4.766 1.00 94.62 88 GLY A O 1
ATOM 654 N N . THR A 1 89 ? 0.626 11.013 3.707 1.00 95.69 89 THR A N 1
ATOM 655 C CA . THR A 1 89 ? -0.036 12.256 4.138 1.00 95.69 89 THR A CA 1
ATOM 656 C C . THR A 1 89 ? -1.444 12.407 3.584 1.00 95.69 89 THR A C 1
ATOM 658 O O . THR A 1 89 ? -2.345 12.797 4.316 1.00 95.69 89 THR A O 1
ATOM 661 N N . ASP A 1 90 ? -1.638 12.074 2.310 1.00 97.50 90 ASP A N 1
ATOM 662 C CA . ASP A 1 90 ? -2.937 12.200 1.648 1.00 97.50 90 ASP A CA 1
ATOM 663 C C . ASP A 1 90 ? -3.903 11.161 2.219 1.00 97.50 90 ASP A C 1
ATOM 665 O O . ASP A 1 90 ? -5.043 11.484 2.529 1.00 97.50 90 ASP A O 1
ATOM 669 N N . LEU A 1 91 ? -3.412 9.939 2.457 1.00 96.25 91 LEU A N 1
ATOM 670 C CA . LEU A 1 91 ? -4.182 8.885 3.111 1.00 96.25 91 LEU A CA 1
ATOM 671 C C . LEU A 1 91 ? -4.605 9.280 4.529 1.00 96.25 91 LEU A C 1
ATOM 673 O O . LEU A 1 91 ? -5.748 9.044 4.894 1.00 96.25 91 LEU A O 1
ATOM 677 N N . MET A 1 92 ? -3.711 9.886 5.319 1.00 94.19 92 MET A N 1
ATOM 678 C CA . MET A 1 92 ? -4.054 10.375 6.660 1.00 94.19 92 MET A CA 1
ATOM 679 C C . MET A 1 92 ? -5.125 11.469 6.616 1.00 94.19 92 MET A C 1
ATOM 681 O O . MET A 1 92 ? -6.026 11.448 7.442 1.00 94.19 92 MET A O 1
ATOM 685 N N . ASN A 1 93 ? -5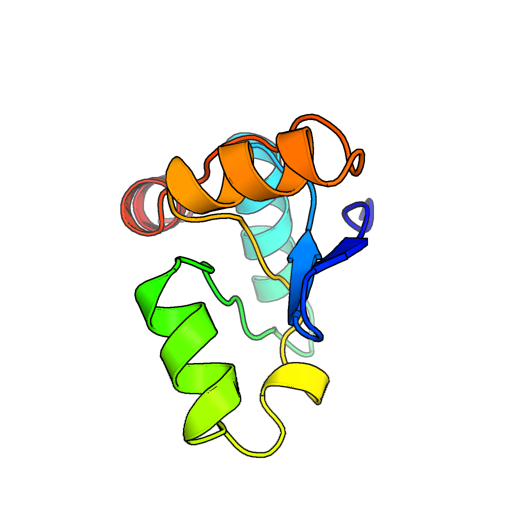.054 12.393 5.657 1.00 96.25 93 ASN A N 1
ATOM 686 C CA . ASN A 1 93 ? -6.059 13.449 5.517 1.00 96.25 93 ASN A CA 1
ATOM 687 C C . ASN A 1 93 ? -7.420 12.917 5.046 1.00 96.25 93 ASN A C 1
ATOM 689 O O . ASN A 1 93 ? -8.440 13.487 5.403 1.00 96.25 93 ASN A O 1
ATOM 693 N N . GLU A 1 94 ? -7.439 11.851 4.245 1.00 95.12 94 GLU A N 1
ATOM 694 C CA . GLU A 1 94 ? -8.675 11.264 3.709 1.00 95.12 94 GLU A CA 1
ATOM 695 C C . GLU A 1 94 ? -9.453 10.443 4.757 1.00 95.12 94 GLU A C 1
ATOM 697 O O . GLU A 1 94 ? -10.658 10.252 4.621 1.00 95.12 94 GLU A O 1
ATOM 702 N N . VAL A 1 95 ? -8.778 9.932 5.796 1.00 92.25 95 VAL A N 1
ATOM 703 C CA . VAL A 1 95 ? -9.397 9.077 6.834 1.00 92.25 95 VAL A CA 1
ATOM 704 C C . VAL A 1 95 ? -9.752 9.812 8.131 1.00 92.25 95 VAL A C 1
ATOM 706 O O . VAL A 1 95 ? -10.341 9.191 9.017 1.00 92.25 95 VAL A O 1
ATOM 709 N N . VAL A 1 96 ? -9.358 11.083 8.270 1.00 83.12 96 VAL A N 1
ATOM 710 C CA . VAL A 1 96 ? -9.567 11.915 9.473 1.00 83.12 96 VAL A CA 1
ATOM 711 C C . VAL A 1 96 ? -10.755 12.853 9.299 1.00 83.12 96 VAL A C 1
ATOM 713 O O . VAL A 1 96 ? -10.916 13.417 8.198 1.00 83.12 96 VAL A O 1
#

pLDDT: mean 91.67, std 6.8, range [61.28, 97.69]

Radius of gyration: 12.79 Å; chains: 1; bounding box: 33×25×31 Å

Sequence (96 aa):
MQIPERVELGGLPFDRADLRSAAEYVVALAGSSQGGIVVPSNVATSRHMRNLGVPGLLERASFWPIDGVPLTWLLRVAGLGGFARVAGTDLMNEVV